Protein AF-A0A4R0RX19-F1 (afdb_monomer_lite)

InterPro domains:
  IPR020946 Flavin monooxygenase-like [PF00743] (16-92)
  IPR036188 FAD/NAD(P)-binding domain superfamily [G3DSA:3.50.50.60] (1-96)
  IPR036188 FAD/NAD(P)-binding domain superfamily [SSF51905] (4-91)
  IPR050982 Auxin biosynthesis and cation transport [PTHR43539] (2-94)

pLDDT: mean 76.63, std 19.78, range [36.06, 97.06]

Organism: NCBI:txid92696

Secondary structure (DSSP, 8-state):
------TTEEEEEEEE-TTT--EEEEEEETTT--EEEEEES-------GGGG----PPPTTTTT--SEEEEGGG---GGGGTT--EEEE---SSSSS---EEEEPPP--PPP--

Sequence (114 aa):
MELNVWTSTKLTNAARDDKTGKWRATLQNVKTGEERTFEVDHVVFALGLAAGRPYFPTIPGQDQFKGQTLHSMQHKSAKDHLGKKVVIIGPSTSEIKGKQMGVFGKRYSAPPVY

Radius of gyration: 22.53 Å; chains: 1; bounding box: 52×31×73 Å

Foldseek 3Di:
DDDPDDPQKDFPDWDADPVVCWIWTWIARNPPRDIDIDTHNDDDDPCPDPVLDDDDDDDPCPVVQPFDKDWPSPDDDPVVQPPWDWDWWFDDDPDDPTTTIIRTDDDDPDDDDD

Structure (mmCIF, N/CA/C/O backbone):
data_AF-A0A4R0RX19-F1
#
_entry.id   AF-A0A4R0RX19-F1
#
loop_
_atom_site.group_PDB
_atom_site.id
_atom_site.type_symbol
_atom_site.label_atom_id
_atom_site.label_alt_id
_atom_site.label_comp_id
_atom_site.label_asym_id
_atom_site.label_entity_id
_atom_site.label_seq_id
_atom_site.pdbx_PDB_ins_code
_atom_site.Cartn_x
_atom_site.Cartn_y
_atom_site.Cartn_z
_atom_site.occupancy
_atom_site.B_iso_or_equiv
_atom_site.auth_seq_id
_atom_site.auth_comp_id
_atom_site.auth_asym_id
_atom_site.auth_atom_id
_atom_site.pdbx_PDB_model_num
ATOM 1 N N . MET A 1 1 ? 23.691 -16.282 -1.947 1.00 41.47 1 MET A N 1
ATOM 2 C CA . MET A 1 1 ? 22.693 -15.672 -2.850 1.00 41.47 1 MET A CA 1
ATOM 3 C C . MET A 1 1 ? 22.237 -14.384 -2.206 1.00 41.47 1 MET A C 1
ATOM 5 O O . MET A 1 1 ? 21.726 -14.443 -1.095 1.00 41.47 1 MET A O 1
ATOM 9 N N . GLU A 1 2 ? 22.471 -13.248 -2.850 1.00 52.75 2 GLU A N 1
ATOM 10 C CA . GLU A 1 2 ? 21.869 -11.984 -2.428 1.00 52.75 2 GLU A CA 1
ATOM 11 C C . GLU A 1 2 ? 20.445 -11.900 -2.978 1.00 52.75 2 GLU A C 1
ATOM 13 O O . GLU A 1 2 ? 20.183 -12.289 -4.117 1.00 52.75 2 GLU A O 1
ATOM 18 N N . LEU A 1 3 ? 19.511 -11.442 -2.149 1.00 66.19 3 LEU A N 1
ATOM 19 C CA . LEU A 1 3 ? 18.137 -11.215 -2.566 1.00 66.19 3 LEU A CA 1
ATOM 20 C C . LEU A 1 3 ? 18.049 -9.782 -3.097 1.00 66.19 3 LEU A C 1
ATOM 22 O O . LEU A 1 3 ? 18.260 -8.834 -2.342 1.00 66.19 3 LEU A O 1
ATOM 26 N N . ASN A 1 4 ? 17.724 -9.623 -4.380 1.00 85.00 4 ASN A N 1
ATOM 27 C CA . ASN A 1 4 ? 17.491 -8.318 -5.005 1.00 85.00 4 ASN A CA 1
ATOM 28 C C . ASN A 1 4 ? 16.178 -7.700 -4.487 1.00 85.00 4 ASN A C 1
ATOM 30 O O . ASN A 1 4 ? 15.176 -7.652 -5.196 1.00 85.00 4 ASN A O 1
ATOM 34 N N . VAL A 1 5 ? 16.166 -7.259 -3.224 1.00 88.88 5 VAL A N 1
ATOM 35 C CA . VAL A 1 5 ? 15.019 -6.598 -2.589 1.00 88.88 5 VAL A CA 1
ATOM 36 C C . VAL A 1 5 ? 15.222 -5.101 -2.597 1.00 88.88 5 VAL A C 1
ATOM 38 O O . VAL A 1 5 ? 16.142 -4.578 -1.970 1.00 88.88 5 VAL A O 1
ATOM 41 N N . TRP A 1 6 ? 14.311 -4.391 -3.251 1.00 90.44 6 TRP A N 1
ATOM 42 C CA . TRP A 1 6 ? 14.286 -2.935 -3.217 1.00 90.44 6 TRP A CA 1
ATOM 43 C C . TRP A 1 6 ? 13.179 -2.469 -2.282 1.00 90.44 6 TRP A C 1
ATOM 45 O O . TRP A 1 6 ? 11.993 -2.498 -2.610 1.00 90.44 6 TRP A O 1
ATOM 55 N N . THR A 1 7 ? 13.573 -2.039 -1.085 1.00 92.44 7 THR A N 1
ATOM 56 C CA . THR A 1 7 ? 12.650 -1.377 -0.158 1.00 92.44 7 THR A CA 1
ATOM 57 C C . THR A 1 7 ? 12.393 0.060 -0.617 1.00 92.44 7 THR A C 1
ATOM 59 O O . THR A 1 7 ? 13.151 0.618 -1.408 1.00 92.44 7 THR A O 1
ATOM 62 N N . SER A 1 8 ? 11.320 0.691 -0.131 1.00 93.50 8 SER A N 1
ATOM 63 C CA . SER A 1 8 ? 10.957 2.068 -0.526 1.00 93.50 8 SER A CA 1
ATOM 64 C C . SER A 1 8 ? 10.680 2.232 -2.032 1.00 93.50 8 SER A C 1
ATOM 66 O O . SER A 1 8 ? 10.852 3.317 -2.578 1.00 93.50 8 SER A O 1
ATOM 68 N N . THR A 1 9 ? 10.251 1.168 -2.710 1.00 93.81 9 THR A N 1
ATOM 69 C CA . THR A 1 9 ? 9.918 1.186 -4.139 1.00 93.81 9 THR A CA 1
ATOM 70 C C . THR A 1 9 ? 8.454 0.810 -4.326 1.00 93.81 9 THR A C 1
ATOM 72 O O . THR A 1 9 ? 7.963 -0.129 -3.702 1.00 93.81 9 THR A O 1
ATOM 75 N N . LYS A 1 10 ? 7.743 1.552 -5.174 1.00 94.25 10 LYS A N 1
ATOM 76 C CA . LYS A 1 10 ? 6.333 1.335 -5.495 1.00 94.25 10 LYS A CA 1
ATOM 77 C C 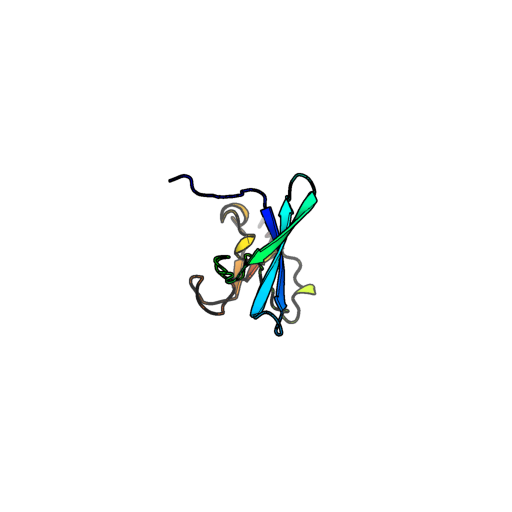. LYS A 1 10 ? 6.182 1.076 -6.988 1.00 94.25 10 LYS A C 1
ATOM 79 O O . LYS A 1 10 ? 6.657 1.863 -7.795 1.00 94.25 10 LYS A O 1
ATOM 84 N N . LEU A 1 11 ? 5.467 0.015 -7.347 1.00 94.25 11 LEU A N 1
ATOM 85 C CA . LEU A 1 11 ? 5.001 -0.197 -8.717 1.00 94.25 11 LEU A CA 1
ATOM 86 C C . LEU A 1 11 ? 3.867 0.792 -9.016 1.00 94.25 11 LEU A C 1
ATOM 88 O O . LEU A 1 11 ? 2.818 0.748 -8.369 1.00 94.25 11 LEU A O 1
ATOM 92 N N . THR A 1 12 ? 4.094 1.711 -9.953 1.00 94.94 12 THR A N 1
ATOM 93 C CA . THR A 1 12 ? 3.118 2.734 -10.361 1.00 94.94 12 THR A CA 1
ATOM 94 C C . THR A 1 12 ? 2.315 2.294 -11.577 1.00 94.94 12 THR A C 1
ATOM 96 O O . THR A 1 12 ? 1.123 2.592 -11.648 1.00 94.94 12 THR A O 1
ATOM 99 N N . ASN A 1 13 ? 2.930 1.537 -12.488 1.00 95.00 13 ASN A N 1
ATOM 100 C CA . ASN A 1 13 ? 2.275 0.978 -13.664 1.00 95.00 13 ASN A CA 1
ATOM 101 C C . ASN A 1 13 ? 2.840 -0.406 -14.009 1.00 95.00 13 ASN A C 1
ATOM 103 O O . ASN A 1 13 ? 4.036 -0.647 -13.859 1.00 95.00 13 ASN A O 1
ATOM 107 N N . ALA A 1 14 ? 1.986 -1.299 -14.501 1.00 95.25 14 ALA A N 1
ATOM 108 C CA . ALA A 1 14 ? 2.377 -2.559 -15.116 1.00 95.25 14 ALA A CA 1
ATOM 109 C C . ALA A 1 14 ? 1.426 -2.852 -16.275 1.00 95.25 14 ALA A C 1
ATOM 111 O O . ALA A 1 14 ? 0.242 -3.109 -16.058 1.00 95.25 14 ALA A O 1
ATOM 112 N N . ALA A 1 15 ? 1.950 -2.812 -17.496 1.00 95.94 15 ALA A N 1
ATOM 113 C CA . ALA A 1 15 ? 1.188 -3.066 -18.710 1.00 95.94 15 ALA A CA 1
ATOM 114 C C . ALA A 1 15 ? 1.870 -4.158 -19.530 1.00 95.94 15 ALA A C 1
ATOM 116 O O . ALA A 1 15 ? 3.090 -4.145 -19.686 1.00 95.94 15 ALA A O 1
ATOM 117 N N . ARG A 1 16 ? 1.087 -5.099 -20.054 1.00 95.81 16 ARG A N 1
ATOM 118 C CA . ARG A 1 16 ? 1.588 -6.116 -20.975 1.00 95.81 16 ARG A CA 1
ATOM 119 C C . ARG A 1 16 ? 1.473 -5.600 -22.401 1.00 95.81 16 ARG A C 1
ATOM 121 O O . ARG A 1 16 ? 0.425 -5.095 -22.789 1.00 95.81 16 ARG A O 1
ATOM 128 N N . ASP A 1 17 ? 2.551 -5.716 -23.157 1.00 93.06 17 ASP A N 1
ATOM 129 C CA . ASP A 1 17 ? 2.538 -5.489 -24.594 1.00 93.06 17 ASP A CA 1
ATOM 130 C C . ASP A 1 17 ? 2.116 -6.785 -25.290 1.00 93.06 17 ASP A C 1
ATOM 132 O O . ASP A 1 17 ? 2.806 -7.801 -25.209 1.00 93.06 17 ASP A O 1
ATOM 136 N N . ASP A 1 18 ? 0.975 -6.760 -25.974 1.00 93.31 18 ASP A N 1
ATOM 137 C CA . ASP A 1 18 ? 0.425 -7.938 -26.646 1.00 93.31 18 ASP A CA 1
ATOM 138 C C . ASP A 1 18 ? 1.255 -8.388 -27.856 1.00 93.31 18 ASP A C 1
ATOM 140 O O . ASP A 1 18 ? 1.180 -9.554 -28.241 1.00 93.31 18 ASP A O 1
ATOM 144 N N . LYS A 1 19 ? 2.074 -7.504 -28.446 1.00 93.75 19 LYS A N 1
ATOM 145 C CA . LYS A 1 19 ? 2.928 -7.848 -29.595 1.00 93.75 19 LYS A CA 1
ATOM 146 C C . LYS A 1 19 ? 4.157 -8.639 -29.172 1.00 93.75 19 LYS A C 1
ATOM 148 O O . LYS A 1 19 ? 4.531 -9.602 -29.833 1.00 93.75 19 LYS A O 1
ATOM 153 N N . THR A 1 20 ? 4.806 -8.203 -28.097 1.00 92.56 20 THR A N 1
ATOM 154 C CA . THR A 1 20 ? 6.042 -8.818 -27.591 1.00 92.56 20 THR A CA 1
ATOM 155 C C . THR A 1 20 ? 5.776 -9.849 -26.497 1.00 92.56 20 THR A C 1
ATOM 157 O O . THR A 1 20 ? 6.645 -10.659 -26.187 1.00 92.56 20 THR A O 1
ATOM 160 N N . GLY A 1 21 ? 4.585 -9.827 -25.896 1.00 93.62 21 GLY A N 1
ATOM 161 C CA . GLY A 1 21 ? 4.203 -10.657 -24.758 1.00 93.62 21 GLY A CA 1
ATOM 162 C C . GLY A 1 21 ? 4.819 -10.221 -23.425 1.00 93.62 21 GLY A C 1
ATOM 163 O O . GLY A 1 21 ? 4.475 -10.820 -22.401 1.00 93.62 21 GLY A O 1
ATOM 164 N N . LYS A 1 22 ? 5.684 -9.196 -23.425 1.00 96.00 22 LYS A N 1
ATOM 165 C CA . LYS A 1 22 ? 6.441 -8.724 -22.260 1.00 96.00 22 LYS A CA 1
ATOM 166 C C . LYS A 1 22 ? 5.658 -7.715 -21.431 1.00 96.00 22 LYS A C 1
ATOM 168 O O . LYS A 1 22 ? 4.806 -6.982 -21.930 1.00 96.00 22 LYS A O 1
ATOM 173 N N . TRP A 1 23 ? 5.983 -7.651 -20.148 1.00 97.06 23 TRP A N 1
ATOM 174 C CA . TRP A 1 23 ? 5.468 -6.656 -19.221 1.00 97.06 23 TRP A CA 1
ATOM 175 C C . TRP A 1 23 ? 6.402 -5.463 -19.138 1.00 97.06 23 TRP A C 1
ATOM 177 O O . TRP A 1 23 ? 7.590 -5.614 -18.868 1.00 97.06 23 TRP A O 1
ATOM 187 N N . ARG A 1 24 ? 5.837 -4.269 -19.279 1.00 96.75 24 ARG A N 1
ATOM 188 C CA . ARG A 1 24 ? 6.479 -3.005 -18.950 1.00 96.75 24 ARG A CA 1
ATOM 189 C C . ARG A 1 24 ? 6.039 -2.572 -17.556 1.00 96.75 24 ARG A C 1
ATOM 191 O O . ARG A 1 24 ? 4.886 -2.186 -17.362 1.00 96.75 24 ARG A O 1
ATOM 198 N N . ALA A 1 25 ? 6.950 -2.660 -16.592 1.00 95.94 25 ALA A N 1
ATOM 199 C CA . ALA A 1 25 ? 6.716 -2.326 -15.191 1.00 95.94 25 ALA A CA 1
ATOM 200 C C . ALA A 1 25 ? 7.462 -1.041 -14.811 1.00 95.94 25 ALA A C 1
ATOM 202 O O . ALA A 1 25 ? 8.691 -1.004 -14.854 1.00 95.94 25 ALA A O 1
ATOM 203 N N . THR A 1 26 ? 6.729 -0.003 -14.416 1.00 96.75 26 THR A N 1
ATOM 204 C CA . THR A 1 26 ? 7.290 1.269 -13.947 1.00 96.75 26 THR A CA 1
ATOM 205 C C . THR A 1 26 ? 7.297 1.295 -12.425 1.00 96.75 26 THR A C 1
ATOM 207 O O . THR A 1 26 ? 6.264 1.153 -11.766 1.00 96.75 26 THR A O 1
ATOM 210 N N . LEU A 1 27 ? 8.489 1.456 -11.867 1.00 95.69 27 LEU A N 1
ATOM 211 C CA . LEU A 1 27 ? 8.771 1.534 -10.447 1.00 95.69 27 LEU A CA 1
ATOM 212 C C . LEU A 1 27 ? 9.162 2.964 -10.088 1.00 95.69 27 LEU A C 1
ATOM 214 O O . LEU A 1 27 ? 9.920 3.598 -10.815 1.00 95.69 27 LEU A O 1
ATOM 218 N N . GLN A 1 28 ? 8.705 3.432 -8.935 1.00 97.06 28 GLN A N 1
ATOM 219 C CA . GLN A 1 28 ? 9.091 4.713 -8.364 1.00 97.06 28 GLN A CA 1
ATOM 220 C C . GLN A 1 28 ? 9.710 4.503 -6.985 1.00 97.06 28 GLN A C 1
ATOM 222 O O . GLN A 1 28 ? 9.130 3.824 -6.130 1.00 97.06 28 GLN A O 1
ATOM 227 N N . ASN A 1 29 ? 10.863 5.116 -6.737 1.00 96.06 29 ASN A N 1
ATOM 228 C CA . ASN A 1 29 ? 11.409 5.227 -5.392 1.00 96.06 29 ASN A CA 1
ATOM 229 C C . ASN A 1 29 ? 10.592 6.257 -4.601 1.00 96.06 29 ASN A C 1
ATOM 231 O O . ASN A 1 29 ? 10.544 7.431 -4.954 1.00 96.06 29 ASN A O 1
ATOM 235 N N . VAL A 1 30 ? 9.958 5.841 -3.506 1.00 95.19 30 VAL A N 1
ATOM 236 C CA . VAL A 1 30 ? 9.034 6.704 -2.748 1.00 95.19 30 VAL A CA 1
ATOM 237 C C . VAL A 1 30 ? 9.738 7.804 -1.951 1.00 95.19 30 VAL A C 1
ATOM 239 O O . VAL A 1 30 ? 9.076 8.723 -1.483 1.00 95.19 30 VAL A O 1
ATOM 242 N N . LYS A 1 31 ? 11.060 7.705 -1.757 1.00 95.25 31 LYS A N 1
ATOM 243 C CA . LYS A 1 31 ? 11.855 8.708 -1.035 1.00 95.25 31 LYS A CA 1
ATOM 244 C C . LYS A 1 31 ? 12.414 9.770 -1.973 1.00 95.25 31 LYS A C 1
ATOM 246 O O . LYS A 1 31 ? 12.405 10.943 -1.622 1.00 95.25 31 LYS A O 1
ATOM 251 N N . THR A 1 32 ? 12.923 9.356 -3.134 1.00 95.50 32 THR A N 1
ATOM 252 C CA . THR A 1 32 ? 13.585 10.260 -4.092 1.00 95.50 32 THR A CA 1
ATOM 253 C C . THR A 1 32 ? 12.667 10.710 -5.225 1.00 95.50 32 THR A C 1
ATOM 255 O O . THR A 1 32 ? 12.962 11.701 -5.880 1.00 95.50 32 THR A O 1
ATOM 258 N N . GLY A 1 33 ? 11.570 9.990 -5.477 1.00 95.19 33 GLY A N 1
ATOM 259 C CA . GLY A 1 33 ? 10.679 10.215 -6.616 1.00 95.19 33 GLY A CA 1
ATOM 260 C C . GLY A 1 33 ? 11.212 9.678 -7.948 1.00 95.19 33 GLY A C 1
ATOM 261 O O . GLY A 1 33 ? 10.493 9.742 -8.940 1.00 95.19 33 GLY A O 1
ATOM 262 N N . GLU A 1 34 ? 12.434 9.134 -7.981 1.00 95.75 34 GLU A N 1
ATOM 263 C CA . GLU A 1 34 ? 13.062 8.601 -9.194 1.00 95.75 34 GLU A CA 1
ATOM 264 C C . GLU A 1 34 ? 12.252 7.432 -9.765 1.00 95.75 34 GLU A C 1
ATOM 266 O O . GLU A 1 34 ? 11.875 6.510 -9.032 1.00 95.75 34 GLU A O 1
ATOM 271 N N . GLU A 1 35 ? 12.024 7.454 -11.078 1.00 96.69 35 GLU A N 1
ATOM 272 C CA . GLU A 1 35 ? 11.309 6.405 -11.796 1.00 96.69 35 GLU A CA 1
ATOM 273 C C . GLU A 1 35 ? 12.247 5.546 -12.641 1.00 96.69 35 GLU A C 1
ATOM 275 O O . GLU A 1 35 ? 13.193 6.028 -13.262 1.00 96.69 35 GLU A O 1
ATOM 280 N N . ARG A 1 36 ? 11.956 4.247 -12.689 1.00 95.00 36 ARG A N 1
ATOM 281 C CA . ARG A 1 36 ? 12.649 3.270 -13.529 1.00 95.00 36 ARG A CA 1
ATOM 282 C C . ARG A 1 36 ? 11.632 2.340 -14.158 1.00 95.00 36 ARG A C 1
ATOM 284 O O . ARG A 1 36 ? 10.696 1.908 -13.493 1.00 95.00 36 ARG A O 1
ATOM 291 N N . THR A 1 37 ? 11.830 2.002 -15.425 1.00 96.06 37 THR A N 1
ATOM 292 C CA . THR A 1 37 ? 10.954 1.073 -16.143 1.00 96.06 37 THR A CA 1
ATOM 293 C C . THR A 1 37 ? 11.728 -0.173 -16.543 1.00 96.06 37 THR A C 1
ATOM 295 O O . THR A 1 37 ? 12.840 -0.074 -17.055 1.00 96.06 37 THR A O 1
ATOM 298 N N . PHE A 1 38 ? 11.124 -1.335 -16.313 1.00 93.88 38 PHE A N 1
ATOM 299 C CA . PHE A 1 38 ? 11.674 -2.641 -16.650 1.00 93.88 38 PHE A CA 1
ATOM 300 C C . PHE A 1 38 ? 10.795 -3.331 -17.681 1.00 93.88 38 PHE A C 1
ATOM 302 O O . PHE A 1 38 ? 9.567 -3.259 -17.601 1.00 93.88 38 PHE A O 1
ATOM 309 N N . GLU A 1 39 ? 11.434 -4.033 -18.610 1.00 95.94 39 GLU A N 1
ATOM 310 C CA . GLU A 1 39 ? 10.774 -5.004 -19.475 1.00 95.94 39 GLU A CA 1
ATOM 311 C C . GLU A 1 39 ? 11.082 -6.405 -18.952 1.00 95.94 39 GLU A C 1
ATOM 313 O O . GLU A 1 39 ? 12.241 -6.817 -18.905 1.00 95.94 39 GLU A O 1
ATOM 318 N N . VAL A 1 40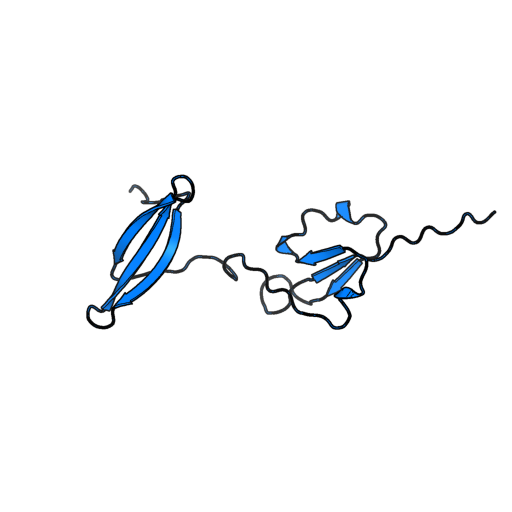 ? 10.048 -7.112 -18.502 1.00 94.81 40 VAL A N 1
ATOM 319 C CA . VAL A 1 40 ? 10.158 -8.424 -17.852 1.00 94.81 40 VAL A CA 1
ATOM 320 C C . VAL A 1 40 ? 9.154 -9.400 -18.447 1.00 94.81 40 VAL A C 1
ATOM 322 O O . VAL A 1 40 ? 8.091 -9.002 -18.917 1.00 94.81 40 VAL A O 1
ATOM 325 N N . ASP A 1 41 ? 9.458 -10.691 -18.405 1.00 95.81 41 ASP A N 1
ATOM 326 C CA . ASP A 1 41 ? 8.558 -11.711 -18.955 1.00 95.81 41 ASP A CA 1
ATOM 327 C C . ASP A 1 41 ? 7.375 -12.008 -18.017 1.00 95.81 41 ASP A C 1
ATOM 329 O O . ASP A 1 41 ? 6.275 -12.340 -18.464 1.00 95.81 41 ASP A O 1
ATOM 333 N N . HIS A 1 42 ? 7.563 -11.823 -16.705 1.00 93.69 42 HIS A N 1
ATOM 334 C CA . HIS A 1 42 ? 6.566 -12.153 -15.688 1.00 93.69 42 HIS A CA 1
ATOM 335 C C . HIS A 1 42 ? 6.479 -11.093 -14.585 1.00 93.69 42 HIS A C 1
ATOM 337 O O . HIS A 1 42 ? 7.487 -10.536 -14.155 1.00 93.69 42 HIS A O 1
ATOM 343 N N . VAL A 1 43 ? 5.262 -10.869 -14.079 1.00 93.56 43 VAL A N 1
ATOM 344 C CA . VAL A 1 43 ? 4.976 -10.026 -12.910 1.00 93.56 43 VAL A CA 1
ATOM 345 C C . VAL A 1 43 ? 4.126 -10.831 -11.932 1.00 93.56 43 VAL A C 1
ATOM 347 O O . VAL A 1 43 ? 3.072 -11.347 -12.301 1.00 93.56 43 VAL A O 1
ATOM 350 N N . VAL A 1 44 ? 4.572 -10.929 -10.679 1.00 92.88 44 VAL A N 1
ATOM 351 C CA . VAL A 1 44 ? 3.845 -11.619 -9.603 1.00 92.88 44 VAL A CA 1
ATOM 352 C C . VAL A 1 44 ? 3.366 -10.588 -8.585 1.00 92.88 44 VAL A C 1
ATOM 354 O O . VAL A 1 44 ? 4.170 -9.897 -7.961 1.00 92.88 44 VAL A O 1
ATOM 357 N N . PHE A 1 45 ? 2.050 -10.486 -8.395 1.00 90.50 45 PHE A N 1
ATOM 358 C CA . PHE A 1 45 ? 1.462 -9.589 -7.402 1.00 90.50 45 PHE A CA 1
ATOM 359 C C . PHE A 1 45 ? 1.324 -10.288 -6.047 1.00 90.50 45 PHE A C 1
ATOM 361 O O . PHE A 1 45 ? 0.408 -11.076 -5.832 1.00 90.50 45 PHE A O 1
ATOM 368 N N . ALA A 1 46 ? 2.206 -9.939 -5.112 1.00 89.81 46 ALA A N 1
ATOM 369 C CA . ALA A 1 46 ? 2.174 -10.399 -3.721 1.00 89.81 46 ALA A CA 1
ATOM 370 C C . ALA A 1 46 ? 1.808 -9.256 -2.747 1.00 89.81 46 ALA A C 1
ATOM 372 O O . ALA A 1 46 ? 2.419 -9.092 -1.697 1.00 89.81 46 ALA A O 1
ATOM 373 N N . LEU A 1 47 ? 0.824 -8.421 -3.110 1.00 86.50 47 LEU A N 1
ATOM 374 C CA . LEU A 1 47 ? 0.486 -7.174 -2.395 1.00 86.50 47 LEU A CA 1
ATOM 375 C C . LEU A 1 47 ? -0.353 -7.367 -1.114 1.00 86.50 47 LEU A C 1
ATOM 377 O O . LEU A 1 47 ? -0.705 -6.387 -0.457 1.00 86.50 47 LEU A O 1
ATOM 381 N N . GLY A 1 48 ? -0.704 -8.608 -0.771 1.00 79.50 48 GLY A N 1
ATOM 382 C CA . GLY A 1 48 ? -1.630 -8.913 0.319 1.00 79.50 48 GLY A CA 1
ATOM 383 C C . GLY A 1 48 ? -3.085 -8.525 0.014 1.00 79.50 48 GLY A C 1
ATOM 384 O O . GLY A 1 48 ? -3.424 -8.033 -1.067 1.00 79.50 48 GLY A O 1
ATOM 385 N N . LEU A 1 49 ? -3.976 -8.772 0.978 1.00 69.44 49 LEU A N 1
ATOM 386 C CA . LEU A 1 49 ? -5.413 -8.573 0.795 1.00 69.44 49 LEU A CA 1
ATOM 387 C C . LEU A 1 49 ? -5.753 -7.091 0.550 1.00 69.44 49 LEU A C 1
ATOM 389 O O . LEU A 1 49 ? -5.345 -6.201 1.298 1.00 69.44 49 LEU A O 1
ATOM 393 N N . ALA A 1 50 ? -6.522 -6.839 -0.514 1.00 65.81 50 ALA A N 1
ATOM 394 C CA . ALA A 1 50 ? -6.979 -5.516 -0.954 1.00 65.81 50 ALA A CA 1
ATOM 395 C C . ALA A 1 50 ? -5.869 -4.466 -1.190 1.00 65.81 50 ALA A C 1
ATOM 397 O O . ALA A 1 50 ? -6.184 -3.281 -1.302 1.00 65.81 50 ALA A O 1
ATOM 398 N N . ALA A 1 51 ? -4.589 -4.864 -1.250 1.00 71.25 51 ALA A N 1
ATOM 399 C CA . ALA A 1 51 ? -3.440 -3.955 -1.342 1.00 71.25 51 ALA A CA 1
ATOM 400 C C . ALA A 1 51 ? -3.499 -2.797 -0.318 1.00 71.25 51 ALA A C 1
ATOM 402 O O . ALA A 1 51 ? -3.172 -1.650 -0.631 1.00 71.25 51 ALA A O 1
ATOM 403 N N . GLY A 1 52 ? -4.011 -3.076 0.888 1.00 69.62 52 GLY A N 1
ATOM 404 C CA . GLY A 1 52 ? -4.188 -2.073 1.943 1.00 69.62 52 GLY A CA 1
ATOM 405 C C . GLY A 1 52 ? -5.259 -1.010 1.663 1.00 69.62 52 GLY A C 1
ATOM 406 O O . GLY A 1 52 ? -5.300 0.000 2.360 1.00 69.62 52 GLY A O 1
ATOM 407 N N . ARG A 1 53 ? -6.134 -1.194 0.663 1.00 73.56 53 ARG A N 1
ATOM 408 C CA . ARG A 1 53 ? -7.204 -0.239 0.340 1.00 73.56 53 ARG A CA 1
ATOM 409 C C . ARG A 1 53 ? -8.501 -0.583 1.071 1.00 73.56 53 ARG A C 1
ATOM 411 O O . ARG A 1 53 ? -9.150 -1.590 0.763 1.00 73.56 53 ARG A O 1
ATOM 418 N N . PRO A 1 54 ? -8.948 0.249 2.023 1.00 72.81 54 PRO A N 1
ATOM 419 C CA . PRO A 1 54 ? 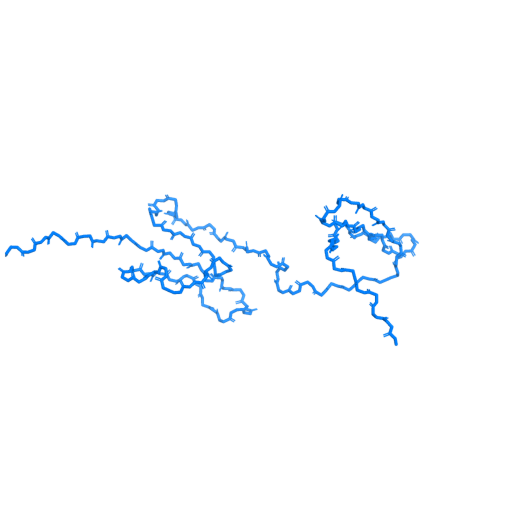-10.239 0.050 2.642 1.00 72.81 54 PRO A CA 1
ATOM 420 C C . PRO A 1 54 ? -11.384 0.457 1.696 1.00 72.81 54 PRO A C 1
ATOM 422 O O . PRO A 1 54 ? -11.541 1.618 1.363 1.00 72.81 54 PRO A O 1
ATOM 425 N N . TYR A 1 55 ? -12.251 -0.481 1.317 1.00 75.06 55 TYR A N 1
ATOM 426 C CA . TYR A 1 55 ? -13.650 -0.181 0.988 1.00 75.06 55 TYR A CA 1
ATOM 427 C C . TYR A 1 55 ? -14.402 0.416 2.191 1.00 75.06 55 TYR A C 1
ATOM 429 O O . TYR A 1 55 ? -14.316 -0.125 3.297 1.00 75.06 55 TYR A O 1
ATOM 437 N N . PHE A 1 56 ? -15.134 1.496 1.939 1.00 77.69 56 PHE A N 1
ATOM 438 C CA . PHE A 1 56 ? -16.068 2.144 2.852 1.00 77.69 56 PHE A CA 1
ATOM 439 C C . PHE A 1 56 ? -17.454 2.106 2.198 1.00 77.69 56 PHE A C 1
ATOM 441 O O . PHE A 1 56 ? -17.636 2.759 1.169 1.00 77.69 56 PHE A O 1
ATOM 448 N N . PRO A 1 57 ? -18.414 1.327 2.723 1.00 75.69 57 PRO A N 1
ATOM 449 C CA . PRO A 1 57 ? -19.775 1.358 2.208 1.00 75.69 57 PRO A CA 1
ATOM 450 C C . PRO A 1 57 ? -20.444 2.692 2.546 1.00 75.69 57 PRO A C 1
ATOM 452 O O . PRO A 1 57 ? -20.254 3.224 3.639 1.00 75.69 57 PRO A O 1
ATOM 455 N N . THR A 1 58 ? -21.276 3.192 1.635 1.00 81.25 58 THR A N 1
ATOM 456 C CA . THR A 1 58 ? -22.205 4.286 1.934 1.00 81.25 58 THR A CA 1
ATOM 457 C C . THR A 1 58 ? -23.417 3.712 2.656 1.00 81.25 58 THR A C 1
ATOM 459 O O . THR A 1 58 ? -24.130 2.876 2.103 1.00 81.25 58 THR A O 1
ATOM 462 N N . ILE A 1 59 ? -23.651 4.156 3.887 1.00 82.69 59 ILE A N 1
ATOM 463 C CA . ILE A 1 59 ? -24.800 3.757 4.703 1.00 82.69 59 ILE A CA 1
ATOM 464 C C . ILE A 1 59 ? -25.828 4.903 4.699 1.00 82.69 59 ILE A C 1
ATOM 466 O O . ILE A 1 59 ? -25.444 6.052 4.938 1.00 82.69 59 ILE A O 1
ATOM 470 N N . PRO A 1 60 ? -27.124 4.640 4.450 1.00 84.88 60 PRO A N 1
ATOM 471 C CA . PRO A 1 60 ? -28.162 5.665 4.552 1.00 84.88 60 PRO A CA 1
ATOM 472 C C . PRO A 1 60 ? -28.159 6.355 5.925 1.00 84.88 60 PRO A C 1
ATOM 474 O O . PRO A 1 60 ? -28.156 5.686 6.957 1.00 84.88 60 PRO A O 1
ATOM 477 N N . GLY A 1 61 ? -28.139 7.691 5.938 1.00 85.06 61 GLY A N 1
ATOM 478 C CA . GLY A 1 61 ? -28.106 8.496 7.165 1.00 85.06 61 GLY A CA 1
ATOM 479 C C . GLY A 1 61 ? -26.747 8.550 7.879 1.00 85.06 61 GLY A C 1
ATOM 480 O O . GLY A 1 61 ? -26.665 9.091 8.982 1.00 85.06 61 GLY A O 1
ATOM 481 N N . GLN A 1 62 ? -25.667 8.017 7.288 1.00 82.56 62 GLN A N 1
ATOM 482 C CA . GLN A 1 62 ? -24.324 8.068 7.891 1.00 82.56 62 GLN A CA 1
ATOM 483 C C . GLN A 1 62 ? -23.799 9.493 8.106 1.00 82.56 62 GLN A C 1
ATOM 485 O O . GLN A 1 62 ? -23.006 9.729 9.009 1.00 82.56 62 GLN A O 1
ATOM 490 N N . ASP A 1 63 ? -24.236 10.438 7.280 1.00 83.50 63 ASP A N 1
ATOM 491 C CA . ASP A 1 63 ? -23.916 11.863 7.344 1.00 83.50 63 ASP A CA 1
ATOM 492 C C . ASP A 1 63 ? -24.600 12.561 8.529 1.00 83.50 63 ASP A C 1
ATOM 494 O O . ASP A 1 63 ? -24.076 13.524 9.085 1.00 83.50 63 ASP A O 1
ATOM 498 N N . GLN A 1 64 ? -25.744 12.034 8.972 1.00 88.56 64 GLN A N 1
ATOM 499 C CA . GLN A 1 64 ? -26.470 12.526 10.145 1.00 88.56 64 GLN A CA 1
ATOM 500 C C . GLN A 1 64 ? -25.841 12.042 11.458 1.00 88.56 64 GLN A C 1
ATOM 502 O O . GLN A 1 64 ? -26.137 12.564 12.542 1.00 88.56 64 GLN A O 1
ATOM 507 N N . PHE A 1 65 ? -24.966 11.038 11.384 1.00 84.25 65 PHE A N 1
ATOM 508 C CA . PHE A 1 65 ? -24.282 10.499 12.540 1.00 84.25 65 PHE A CA 1
ATOM 509 C C . PHE A 1 65 ? -23.188 11.456 13.023 1.00 84.25 65 PHE A C 1
ATOM 511 O O . PHE A 1 65 ? -22.163 11.651 12.384 1.00 84.25 65 PHE A O 1
ATOM 518 N N . LYS A 1 66 ? -23.386 12.031 14.213 1.00 84.12 66 LYS A N 1
ATOM 519 C CA . LYS A 1 66 ? -22.448 12.997 14.822 1.00 84.12 66 LYS A CA 1
ATOM 520 C C . LYS A 1 66 ? -21.271 12.348 15.559 1.00 84.12 66 LYS A C 1
ATOM 522 O O . LYS A 1 66 ? -20.501 13.041 16.222 1.00 84.12 66 LYS A O 1
ATOM 527 N N . GLY A 1 67 ? -21.206 11.022 15.552 1.00 81.69 67 GLY A N 1
ATOM 528 C CA . GLY A 1 67 ? -20.142 10.261 16.188 1.00 81.69 67 GLY A CA 1
ATOM 529 C C . GLY A 1 67 ? -18.959 10.034 15.253 1.00 81.69 67 GLY A C 1
ATOM 530 O O . GLY A 1 67 ? -18.967 10.437 14.095 1.00 81.69 67 GLY A O 1
ATOM 531 N N . GLN A 1 68 ? -17.927 9.366 15.759 1.00 82.94 68 GLN A N 1
AT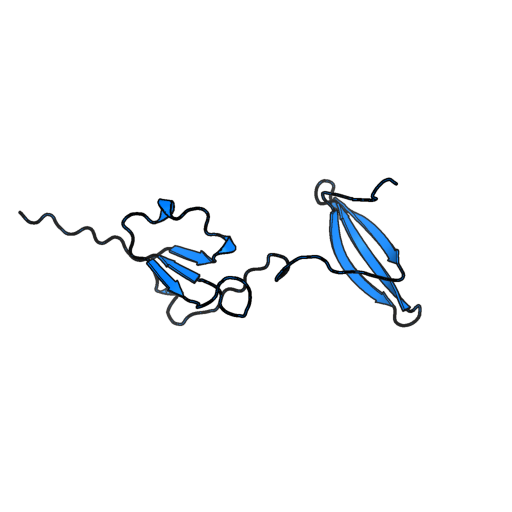OM 532 C CA . GLN A 1 68 ? -16.799 8.967 14.923 1.00 82.94 68 GLN A CA 1
ATOM 533 C C . GLN A 1 68 ? -17.192 7.744 14.090 1.00 82.94 68 GLN A C 1
ATOM 535 O O . GLN A 1 68 ? -17.825 6.825 14.606 1.00 82.94 68 GLN A O 1
ATOM 540 N N . THR A 1 69 ? -16.764 7.706 12.833 1.00 82.00 69 THR A N 1
ATOM 541 C CA . THR A 1 69 ? -16.839 6.513 11.984 1.00 82.00 69 THR A CA 1
ATOM 542 C C . THR A 1 69 ? -15.428 6.167 11.542 1.00 82.00 69 THR A C 1
ATOM 544 O O . THR A 1 69 ? -14.688 7.045 11.099 1.00 82.00 69 THR A O 1
ATOM 547 N N . LEU A 1 70 ? -15.033 4.904 11.683 1.00 78.94 70 LEU A N 1
ATOM 548 C CA . LEU A 1 70 ? -13.726 4.426 11.227 1.00 78.94 70 LEU A CA 1
ATOM 549 C C . LEU A 1 70 ? -13.819 3.000 10.689 1.00 78.94 70 LEU A C 1
ATOM 551 O O . LEU A 1 70 ? -14.629 2.184 11.137 1.00 78.94 70 LEU A O 1
ATOM 555 N N . HIS A 1 71 ? -12.948 2.704 9.733 1.00 79.19 71 HIS A N 1
ATOM 556 C CA . HIS A 1 71 ? -12.741 1.358 9.216 1.00 79.19 71 HIS A CA 1
ATOM 557 C C . HIS A 1 71 ? -11.782 0.579 10.129 1.00 79.19 71 HIS A C 1
ATOM 559 O O . HIS A 1 71 ? -10.883 1.179 10.711 1.00 79.19 71 HIS A O 1
ATOM 565 N N . SER A 1 72 ? -11.888 -0.751 10.216 1.00 75.88 72 SER A N 1
ATOM 566 C CA . SER A 1 72 ? -10.994 -1.579 11.055 1.00 75.88 72 SER A CA 1
ATOM 567 C C . SER A 1 72 ? -9.497 -1.306 10.870 1.00 75.88 72 SER A C 1
ATOM 569 O O . SER A 1 72 ? -8.772 -1.206 11.849 1.00 75.88 72 SER A O 1
ATOM 571 N N . MET A 1 73 ? -9.035 -1.098 9.632 1.00 76.06 73 MET A N 1
ATOM 572 C CA . MET A 1 73 ? -7.648 -0.682 9.328 1.00 76.06 73 MET A CA 1
ATOM 573 C C . MET A 1 73 ? -7.196 0.619 10.024 1.00 76.06 73 MET A C 1
ATOM 575 O O . MET A 1 73 ? -6.002 0.861 10.143 1.00 76.06 73 MET A O 1
ATOM 579 N N . GLN A 1 74 ? -8.127 1.479 10.440 1.00 80.88 74 GLN A N 1
ATOM 580 C CA . GLN A 1 74 ? -7.851 2.726 11.158 1.00 80.88 74 GLN A CA 1
ATOM 581 C C . GLN A 1 74 ? -7.972 2.563 12.681 1.00 80.88 74 GLN A C 1
ATOM 583 O O . GLN A 1 74 ? -7.580 3.466 13.420 1.00 80.88 74 GLN A O 1
ATOM 588 N N . HIS A 1 75 ? -8.520 1.443 13.163 1.00 81.56 75 HIS A N 1
ATOM 589 C CA . HIS A 1 75 ? -8.660 1.172 14.587 1.00 81.56 75 HIS A CA 1
ATOM 590 C C . HIS A 1 75 ? -7.296 0.813 15.181 1.00 81.56 75 HIS A C 1
ATOM 592 O O . HIS A 1 75 ? -6.704 -0.206 14.829 1.00 81.56 75 HIS A O 1
ATOM 598 N N . LYS A 1 76 ? -6.804 1.646 16.101 1.00 81.38 76 LYS A N 1
ATOM 599 C CA . LYS A 1 76 ? -5.508 1.439 16.763 1.00 81.38 76 LYS A CA 1
ATOM 600 C C . LYS A 1 76 ? -5.649 0.733 18.106 1.00 81.38 76 LYS A C 1
ATOM 602 O O . LYS A 1 76 ? -4.841 -0.131 18.426 1.00 81.38 76 LYS A O 1
ATOM 607 N N . SER A 1 77 ? -6.652 1.110 18.900 1.00 81.81 77 SER A N 1
ATOM 608 C CA . SER A 1 77 ? -6.810 0.617 20.266 1.00 81.81 77 SER A CA 1
ATOM 609 C C . SER A 1 77 ? -8.253 0.702 20.744 1.00 81.81 77 SER A C 1
ATOM 611 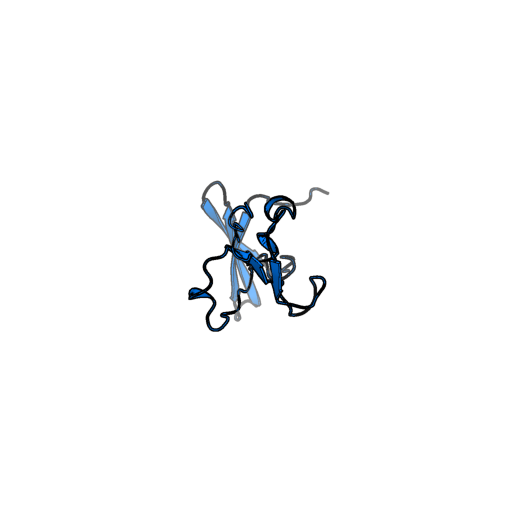O O . SER A 1 77 ? -8.908 1.732 20.612 1.00 81.81 77 SER A O 1
ATOM 613 N N . ALA A 1 78 ? -8.713 -0.346 21.429 1.00 79.56 78 ALA A N 1
ATOM 614 C CA . ALA A 1 78 ? -10.013 -0.329 22.096 1.00 79.56 78 ALA A CA 1
ATOM 615 C C . ALA A 1 78 ? -10.084 0.722 23.225 1.00 79.56 78 ALA A C 1
ATOM 617 O O . ALA A 1 78 ? -11.170 1.194 23.566 1.00 79.56 78 ALA A O 1
ATOM 618 N N . LYS A 1 79 ? -8.932 1.128 23.788 1.00 83.56 79 LYS A N 1
ATOM 619 C CA . LYS A 1 79 ? -8.861 2.133 24.864 1.00 83.56 79 LYS A CA 1
ATOM 620 C C . LYS A 1 79 ? -9.398 3.500 24.428 1.00 83.56 79 LYS A C 1
ATOM 622 O O . LYS A 1 79 ? -9.945 4.224 25.257 1.00 83.56 79 LYS A O 1
ATOM 627 N N . ASP A 1 80 ? -9.337 3.811 23.134 1.00 80.19 80 ASP A N 1
ATOM 628 C CA . ASP A 1 80 ? -9.820 5.076 22.559 1.00 80.19 80 ASP A CA 1
ATOM 629 C C . ASP A 1 80 ? -11.358 5.213 22.639 1.00 80.19 80 ASP A C 1
ATOM 631 O O . ASP A 1 80 ? -11.943 6.279 22.381 1.00 80.19 80 ASP A O 1
ATOM 635 N N . HIS A 1 81 ? -12.036 4.127 23.024 1.00 80.94 81 HIS A N 1
ATOM 636 C CA . HIS A 1 81 ? -13.487 3.997 23.025 1.00 80.94 81 HIS A CA 1
ATOM 637 C C . HIS A 1 81 ? -14.081 3.616 24.392 1.00 80.94 81 HIS A C 1
ATOM 639 O O . HIS A 1 81 ? -15.269 3.305 24.476 1.00 80.94 81 HIS A O 1
ATOM 645 N N . LEU A 1 82 ? -13.297 3.699 25.474 1.00 83.25 82 LEU A N 1
ATOM 646 C CA . LEU A 1 82 ? -13.786 3.450 26.835 1.00 83.25 82 LEU A CA 1
ATOM 647 C C . LEU A 1 82 ? -14.944 4.389 27.204 1.00 83.25 82 LEU A C 1
ATOM 649 O O . LEU A 1 82 ? -14.910 5.591 26.933 1.00 83.25 82 LEU A O 1
ATOM 653 N N . GLY A 1 83 ? -15.989 3.822 27.809 1.00 83.50 83 GLY A N 1
ATOM 654 C CA . GLY A 1 83 ? -17.195 4.556 28.206 1.00 83.50 83 GLY A CA 1
ATOM 655 C C . GLY A 1 83 ? -18.083 5.022 27.044 1.00 83.50 83 GLY A C 1
ATOM 656 O O . GLY A 1 83 ? -19.057 5.736 27.280 1.00 83.50 83 GLY A O 1
ATOM 657 N N . LYS A 1 84 ? -17.782 4.640 25.793 1.00 82.94 84 LYS A N 1
ATOM 658 C CA . LYS A 1 84 ? -18.612 4.944 24.616 1.00 82.94 84 LYS A CA 1
ATOM 659 C C . LYS A 1 84 ? -19.479 3.740 24.250 1.00 82.94 84 LYS A C 1
ATOM 661 O O . LYS A 1 84 ? -19.066 2.594 24.392 1.00 82.94 84 LYS A O 1
ATOM 666 N N . LYS A 1 85 ? -20.675 4.000 23.715 1.00 80.06 85 LYS A N 1
ATOM 667 C CA . LYS A 1 85 ? -21.479 2.970 23.041 1.00 80.06 85 LYS A CA 1
ATOM 668 C C . LYS A 1 85 ? -20.942 2.791 21.625 1.00 80.06 85 LYS A C 1
ATOM 670 O O . LYS A 1 85 ? -20.819 3.776 20.903 1.00 80.06 85 LYS A O 1
ATOM 675 N N . VAL A 1 86 ? -20.626 1.563 21.234 1.00 78.06 86 VAL A N 1
ATOM 676 C CA . VAL A 1 86 ? -20.027 1.259 19.928 1.00 78.06 86 VAL A CA 1
ATOM 677 C C . VAL A 1 86 ? -20.919 0.281 19.185 1.00 78.06 86 VAL A C 1
ATOM 679 O O . VAL A 1 86 ? -21.340 -0.725 19.747 1.00 78.06 86 VAL A O 1
ATOM 682 N N . VAL A 1 87 ? -21.203 0.585 17.924 1.00 80.25 87 VAL A N 1
ATOM 683 C CA . VAL A 1 87 ? -21.875 -0.316 16.992 1.00 80.25 87 VAL A CA 1
ATOM 684 C C . VAL A 1 87 ? -20.842 -0.796 15.986 1.00 80.25 87 VAL A C 1
ATOM 686 O O . VAL A 1 87 ? -20.044 -0.015 15.475 1.00 80.25 87 VAL A O 1
ATOM 689 N N . ILE A 1 88 ? -20.845 -2.094 15.721 1.00 76.69 88 ILE A N 1
ATOM 690 C CA . ILE A 1 88 ? -19.941 -2.733 14.776 1.00 76.69 88 ILE A CA 1
ATOM 691 C C . ILE A 1 88 ? -20.786 -3.247 13.617 1.00 76.69 88 ILE A C 1
ATOM 693 O O . ILE A 1 88 ? -21.706 -4.033 13.821 1.00 76.69 88 ILE A O 1
ATOM 697 N N . ILE A 1 89 ? -20.480 -2.801 12.405 1.00 75.56 89 ILE A N 1
ATOM 698 C CA . ILE A 1 89 ? -21.189 -3.202 11.190 1.00 75.56 89 ILE A CA 1
ATOM 699 C C . ILE A 1 89 ? -20.268 -4.120 10.396 1.00 75.56 89 ILE A C 1
ATOM 701 O O . ILE A 1 89 ? -19.195 -3.681 10.005 1.00 75.56 89 ILE A O 1
ATOM 705 N N . GLY A 1 90 ? -20.689 -5.362 10.151 1.00 67.00 90 GLY A N 1
ATOM 706 C CA . GLY A 1 90 ? -19.954 -6.347 9.349 1.00 67.00 90 GLY A CA 1
ATOM 707 C C . GLY A 1 90 ? -19.611 -7.624 10.134 1.00 67.00 90 GLY A C 1
ATOM 708 O O . GLY A 1 90 ? -18.954 -7.524 11.170 1.00 67.00 90 GLY A O 1
ATOM 709 N N . PRO A 1 91 ? -20.020 -8.817 9.661 1.00 51.88 91 PRO A N 1
ATOM 710 C CA . PRO A 1 91 ? -19.693 -10.085 10.302 1.00 51.88 91 PRO A CA 1
ATOM 711 C C . PRO A 1 91 ? -18.547 -10.779 9.554 1.00 51.88 91 PRO A C 1
ATOM 713 O O . PRO A 1 91 ? -18.794 -11.407 8.534 1.00 51.88 91 PRO A O 1
ATOM 716 N N . SER A 1 92 ? -17.295 -10.666 10.006 1.00 49.25 92 SER A N 1
ATOM 717 C CA . SER A 1 92 ? -16.217 -11.583 9.582 1.00 49.25 92 SER A CA 1
ATOM 718 C C . SER A 1 92 ? -14.917 -11.321 10.343 1.00 49.25 92 SER A C 1
ATOM 720 O O . SER A 1 92 ? -14.478 -10.177 10.470 1.00 49.25 92 SER A O 1
ATOM 722 N N . THR A 1 93 ? -14.223 -12.394 10.726 1.00 49.16 93 THR A N 1
ATOM 723 C CA . THR A 1 93 ? -12.764 -12.408 10.892 1.00 49.16 93 THR A CA 1
ATOM 724 C C . THR A 1 93 ? -12.133 -12.204 9.520 1.00 49.16 93 THR A C 1
ATOM 726 O O . THR A 1 93 ? -12.097 -13.132 8.729 1.00 49.16 93 THR A O 1
ATOM 729 N N . SER A 1 94 ? -11.782 -10.960 9.192 1.00 49.88 94 SER A N 1
ATOM 730 C CA . SER A 1 94 ? -10.772 -10.516 8.206 1.00 49.88 94 SER A CA 1
ATOM 731 C C . SER A 1 94 ? -10.667 -11.108 6.782 1.00 49.88 94 SER A C 1
ATOM 733 O O . SER A 1 94 ? -9.907 -10.534 6.008 1.00 49.88 94 SER A O 1
ATOM 735 N N . GLU A 1 95 ? -11.392 -12.146 6.365 1.00 42.31 95 GLU A N 1
ATOM 736 C CA . GLU A 1 95 ? -11.033 -12.888 5.146 1.00 42.31 95 GLU A CA 1
ATOM 737 C C . GLU A 1 95 ? -12.084 -12.886 4.035 1.00 42.31 95 GLU A C 1
ATOM 739 O O . GLU A 1 95 ? -11.701 -13.010 2.875 1.00 42.31 95 GLU A O 1
ATOM 744 N N . ILE A 1 96 ? -13.380 -12.663 4.291 1.00 36.75 96 ILE A N 1
ATOM 745 C CA . ILE A 1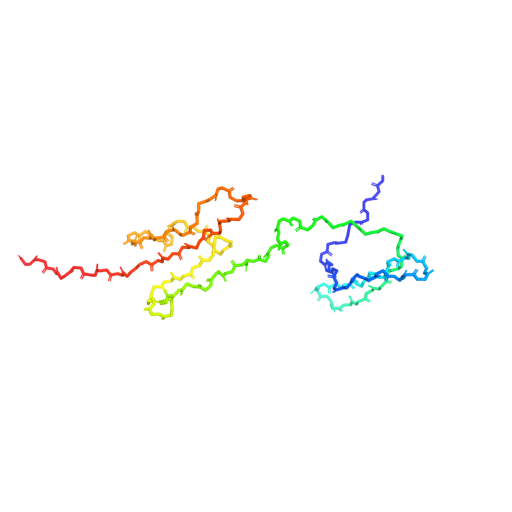 96 ? -14.376 -12.691 3.203 1.00 36.75 96 ILE A CA 1
ATOM 746 C C . ILE A 1 96 ? -15.452 -11.618 3.420 1.00 36.75 96 ILE A C 1
ATOM 748 O O . ILE A 1 96 ? -16.181 -11.641 4.401 1.00 36.75 96 ILE A O 1
ATOM 752 N N . LYS A 1 97 ? -15.517 -10.647 2.492 1.00 36.06 97 LYS A N 1
ATOM 753 C CA . LYS A 1 97 ? -16.592 -9.646 2.287 1.00 36.06 97 LYS A CA 1
ATOM 754 C C . LYS A 1 97 ? -17.426 -9.286 3.537 1.00 36.06 97 LYS A C 1
ATOM 756 O O . LYS A 1 97 ? -18.593 -9.640 3.639 1.00 36.06 97 LYS A O 1
ATOM 761 N N . GLY A 1 98 ? -16.867 -8.495 4.449 1.00 37.47 98 GLY A N 1
ATOM 762 C CA . GLY A 1 98 ? -17.619 -8.042 5.624 1.00 37.47 98 GLY A CA 1
ATOM 763 C C . GLY A 1 98 ? -16.805 -7.093 6.480 1.00 37.47 98 GLY A C 1
ATOM 764 O O . GLY A 1 98 ? -16.291 -7.462 7.527 1.00 37.47 98 GLY A O 1
ATOM 765 N N . LYS A 1 99 ? -16.610 -5.875 5.984 1.00 46.38 99 LYS A N 1
ATOM 766 C CA . LYS A 1 99 ? -15.781 -4.863 6.636 1.00 46.38 99 LYS A CA 1
ATOM 767 C C . LYS A 1 99 ? -16.446 -4.346 7.893 1.00 46.38 99 LYS A C 1
ATOM 769 O O . LYS A 1 99 ? -17.506 -3.747 7.803 1.00 46.38 99 LYS A O 1
ATOM 774 N N . GLN A 1 100 ? -15.751 -4.540 9.007 1.00 42.66 100 GLN A N 1
ATOM 775 C CA . GLN A 1 100 ? -16.028 -3.953 10.305 1.00 42.66 100 GLN A CA 1
ATOM 776 C C . GLN A 1 100 ? -15.934 -2.417 10.205 1.00 42.66 100 GLN A C 1
ATOM 778 O O . GLN A 1 100 ? -14.844 -1.840 10.216 1.00 42.66 100 GLN A O 1
ATOM 783 N N . MET A 1 101 ? -17.078 -1.756 10.047 1.00 44.03 101 MET A N 1
ATOM 784 C CA . MET A 1 101 ? -17.223 -0.319 10.277 1.00 44.03 101 MET A CA 1
ATOM 785 C C . MET A 1 101 ? -17.595 -0.132 11.746 1.00 44.03 101 MET A C 1
ATOM 787 O O . MET A 1 101 ? -18.613 -0.651 12.204 1.00 44.03 101 MET A O 1
ATOM 791 N N . GLY A 1 102 ? -16.759 0.577 12.498 1.00 45.78 102 GLY A N 1
ATOM 792 C CA . GLY A 1 102 ? -17.116 1.016 13.839 1.00 45.78 102 GLY A CA 1
ATOM 793 C C . GLY A 1 102 ? -17.912 2.315 13.744 1.00 45.78 102 GLY A C 1
ATOM 794 O O . GLY A 1 102 ? -17.406 3.315 13.236 1.00 45.78 102 GLY A O 1
ATOM 795 N N . VAL A 1 103 ? -19.148 2.295 14.225 1.00 48.88 103 VAL A N 1
ATOM 796 C CA . VAL A 1 103 ? -20.010 3.460 14.436 1.00 48.88 103 VAL A CA 1
ATOM 797 C C . VAL A 1 103 ? -19.921 3.813 15.927 1.00 48.88 103 VAL A C 1
ATOM 799 O O . VAL A 1 103 ? -20.403 3.069 16.782 1.00 48.88 103 VAL A O 1
ATOM 802 N N . PHE A 1 104 ? -19.255 4.920 16.275 1.00 53.78 104 PHE A N 1
ATOM 803 C CA . PHE A 1 104 ? -18.967 5.299 17.670 1.00 53.78 104 PHE A CA 1
ATOM 804 C C . PHE A 1 104 ? -19.971 6.318 18.202 1.00 53.78 104 PHE A C 1
ATOM 806 O O . PHE A 1 104 ? -19.955 7.483 17.812 1.00 53.78 104 PHE A O 1
ATOM 813 N N . GLY A 1 105 ? -20.857 5.865 19.088 1.00 41.31 105 GLY A N 1
ATOM 814 C CA . GLY A 1 105 ? -22.017 6.585 19.602 1.00 41.31 105 GLY A CA 1
ATOM 815 C C . GLY A 1 105 ? -21.723 7.785 20.512 1.00 41.31 105 GLY A C 1
ATOM 816 O O . GLY A 1 105 ? -20.618 8.007 21.005 1.00 41.31 105 GLY A O 1
ATOM 817 N N . LYS A 1 106 ? -22.785 8.569 20.725 1.00 37.62 106 LYS A N 1
ATOM 818 C CA . LYS A 1 106 ? -22.844 9.853 21.443 1.00 37.62 106 LYS A CA 1
ATOM 819 C C . LYS A 1 106 ? -22.479 9.715 22.936 1.00 37.62 106 LYS A C 1
ATOM 821 O O . LYS A 1 106 ? -22.911 8.768 23.591 1.00 37.62 106 LYS A O 1
ATOM 826 N N . ARG A 1 107 ? -21.779 10.714 23.498 1.00 38.59 107 ARG A N 1
ATOM 827 C CA . ARG A 1 107 ? -21.729 10.962 24.956 1.00 38.59 107 ARG A CA 1
ATOM 828 C C . ARG A 1 107 ? -23.158 11.255 25.436 1.00 38.59 107 ARG A C 1
ATOM 830 O O . ARG A 1 107 ? -23.749 12.233 24.988 1.00 38.59 107 ARG A O 1
ATOM 837 N N . TYR A 1 108 ? -23.695 10.446 26.345 1.00 36.56 108 TYR A N 1
ATOM 838 C CA . TYR A 1 108 ? -24.759 10.896 27.242 1.00 36.56 108 TYR A CA 1
ATOM 839 C C . TYR A 1 108 ? -24.070 11.360 28.525 1.00 36.56 108 TYR A C 1
ATOM 841 O O . TYR A 1 108 ? -23.537 10.541 29.268 1.00 36.56 108 TYR A O 1
ATOM 849 N N . SER A 1 109 ? -24.035 12.671 28.757 1.00 42.22 109 SER A N 1
ATOM 850 C CA . SER A 1 109 ? -23.932 13.178 30.123 1.00 42.22 109 SER A CA 1
ATOM 851 C C . SER A 1 109 ? -25.321 12.987 30.711 1.00 42.22 109 SER A C 1
ATOM 853 O O . SER A 1 109 ? -26.250 13.671 30.284 1.00 42.22 109 SER A O 1
ATOM 855 N N . ALA A 1 110 ? -25.503 12.026 31.614 1.00 36.78 110 ALA A N 1
ATOM 856 C CA . ALA A 1 110 ? -26.680 12.076 32.472 1.00 36.78 110 ALA A CA 1
ATOM 857 C C . ALA A 1 110 ? -26.609 13.402 33.258 1.00 36.78 110 ALA A C 1
ATOM 859 O O . ALA A 1 110 ? -25.509 13.769 33.688 1.00 36.78 110 ALA A O 1
ATOM 860 N N . PRO A 1 111 ? -27.706 14.166 33.400 1.00 36.97 111 PRO A N 1
ATOM 861 C CA . PRO A 1 111 ? -27.722 15.238 34.383 1.00 36.97 111 PRO A CA 1
ATOM 862 C C . PRO A 1 111 ? -27.499 14.622 35.775 1.00 36.97 111 PRO A C 1
ATOM 864 O O . PRO A 1 111 ? -27.918 13.479 35.994 1.00 36.97 111 PRO A O 1
ATOM 867 N N . PRO A 1 112 ? -26.815 15.328 36.694 1.00 38.34 112 PRO A N 1
ATOM 868 C CA . PRO A 1 112 ? -26.695 14.862 38.065 1.00 38.34 112 PRO A CA 1
ATOM 869 C C . PRO A 1 112 ? -28.103 14.641 38.615 1.00 38.34 112 PRO A C 1
ATOM 871 O O . PRO A 1 112 ? -28.963 15.519 38.531 1.00 38.34 112 PRO A O 1
ATOM 874 N N . VAL A 1 113 ? -28.343 13.432 39.108 1.00 45.97 113 VAL A N 1
ATOM 875 C CA . VAL A 1 113 ? -29.512 13.152 39.934 1.00 45.97 113 VAL A CA 1
ATOM 876 C C . VAL A 1 113 ? -29.183 13.792 41.280 1.00 45.97 113 VAL A C 1
ATOM 878 O O . VAL A 1 113 ? -28.186 13.405 41.893 1.00 45.97 113 VAL A O 1
ATOM 881 N N . TYR A 1 114 ? -29.918 14.846 41.637 1.00 46.22 114 TYR A N 1
ATOM 882 C CA . TYR A 1 114 ? -29.836 15.473 42.958 1.00 46.22 114 TYR A CA 1
ATOM 883 C C . TYR A 1 114 ? -30.330 14.510 44.036 1.00 46.22 114 TYR A C 1
ATOM 885 O O . TYR A 1 114 ? -31.299 13.768 43.749 1.00 46.22 114 TYR A O 1
#